Protein AF-A0A9P0VSX2-F1 (afdb_monomer)

Secondary structure (DSSP, 8-state):
-PPP--PPP-------------------HHHHHHHHHHHHHHS-S----TT-EEEEEEE-SS-EEEEEEEEEEE-SSEEEEEEEEE-TTSS-EE--SS--EEEEEGGGEEEEPPPP------------

Solvent-accessible surface area (backbone atoms only — not comparable to full-atom values): 8567 Å² total; per-residue (Å²): 137,86,83,89,82,82,87,86,78,89,80,90,80,88,84,82,89,80,92,84,86,81,81,83,80,86,78,56,66,66,60,50,52,52,50,51,50,52,49,59,73,71,46,76,82,84,76,82,47,71,74,38,37,30,37,33,57,44,83,53,100,87,48,79,48,78,44,46,27,34,28,72,42,77,53,99,66,35,32,34,25,44,40,44,39,67,49,78,93,50,99,47,70,40,76,52,98,66,84,47,72,47,77,41,47,60,87,38,45,72,47,80,48,78,83,80,83,84,77,78,70,84,75,82,77,80,80,130

Structure (mmCIF, N/CA/C/O backbone):
data_AF-A0A9P0VSX2-F1
#
_entry.id   AF-A0A9P0VSX2-F1
#
loop_
_atom_site.group_PDB
_atom_site.id
_atom_site.type_symbol
_atom_site.label_atom_id
_atom_site.label_alt_id
_atom_site.label_comp_id
_atom_site.label_asym_id
_atom_site.label_entity_id
_atom_site.label_seq_id
_atom_site.pdbx_PDB_ins_code
_atom_site.Cartn_x
_atom_site.Cartn_y
_atom_site.Cartn_z
_atom_site.occupancy
_atom_site.B_iso_or_equiv
_atom_site.auth_seq_id
_atom_site.auth_comp_id
_atom_site.auth_asym_id
_atom_site.auth_atom_id
_atom_site.pdbx_PDB_model_num
ATOM 1 N N . LYS A 1 1 ? 27.798 63.987 -26.110 1.00 52.06 1 LYS A N 1
ATOM 2 C CA . LYS A 1 1 ? 26.578 63.768 -25.296 1.00 52.06 1 LYS A CA 1
ATOM 3 C C . LYS A 1 1 ? 25.439 63.414 -26.245 1.00 52.06 1 LYS A C 1
ATOM 5 O O . LYS A 1 1 ? 24.976 64.322 -26.923 1.00 52.06 1 LYS A O 1
ATOM 10 N N . PRO A 1 2 ? 25.032 62.145 -26.364 1.00 46.56 2 PRO A N 1
ATOM 11 C CA . PRO A 1 2 ? 23.755 61.805 -26.971 1.00 46.56 2 PRO A CA 1
ATOM 12 C C . PRO A 1 2 ? 22.659 61.763 -25.899 1.00 46.56 2 PRO A C 1
ATOM 14 O O . PRO A 1 2 ? 22.891 61.316 -24.776 1.00 46.56 2 PRO A O 1
ATOM 17 N N . ALA A 1 3 ? 21.499 62.302 -26.258 1.00 45.72 3 ALA A N 1
ATOM 18 C CA . ALA A 1 3 ? 20.276 62.332 -25.473 1.00 45.72 3 ALA A CA 1
ATOM 19 C C . ALA A 1 3 ? 19.491 61.021 -25.646 1.00 45.72 3 ALA A C 1
ATOM 21 O O . ALA A 1 3 ? 19.486 60.449 -26.734 1.00 45.72 3 ALA A O 1
ATOM 22 N N . THR A 1 4 ? 18.813 60.575 -24.589 1.00 58.91 4 THR A N 1
ATOM 23 C CA . THR A 1 4 ? 17.826 59.485 -24.631 1.00 58.91 4 THR A CA 1
ATOM 24 C C . THR A 1 4 ? 16.479 60.013 -25.128 1.00 58.91 4 THR A C 1
ATOM 26 O O . THR A 1 4 ? 16.024 61.044 -24.630 1.00 58.91 4 THR A O 1
ATOM 29 N N . PRO A 1 5 ? 15.807 59.293 -26.041 1.00 62.62 5 PRO A N 1
ATOM 30 C CA . PRO A 1 5 ? 14.344 59.327 -26.127 1.00 62.62 5 PRO A CA 1
ATOM 31 C C . PRO A 1 5 ? 13.761 57.883 -26.235 1.00 62.62 5 PRO A C 1
ATOM 33 O O . PRO A 1 5 ? 14.523 56.919 -26.212 1.00 62.62 5 PRO A O 1
ATOM 36 N N . PRO A 1 6 ? 12.432 57.681 -26.217 1.00 56.72 6 PRO A N 1
ATOM 37 C CA . PRO A 1 6 ? 11.682 57.154 -25.078 1.00 56.72 6 PRO A CA 1
ATOM 38 C C . PRO A 1 6 ? 11.221 55.693 -25.272 1.00 56.72 6 PRO A C 1
ATOM 40 O O . PRO A 1 6 ? 11.218 55.158 -26.377 1.00 56.72 6 PRO A O 1
ATOM 43 N N . GLN A 1 7 ? 10.790 55.054 -24.181 1.00 50.88 7 GLN A N 1
ATOM 44 C CA . GLN A 1 7 ? 10.066 53.774 -24.193 1.00 50.88 7 GLN A CA 1
ATOM 45 C C . GLN A 1 7 ? 8.640 53.970 -24.749 1.00 50.88 7 GLN A C 1
ATOM 47 O O . GLN A 1 7 ? 7.970 54.902 -24.298 1.00 50.88 7 GLN A O 1
ATOM 52 N N . PRO A 1 8 ? 8.129 53.102 -25.641 1.00 54.22 8 PRO A N 1
ATOM 53 C CA . PRO A 1 8 ? 6.697 53.008 -25.890 1.00 54.22 8 PRO A CA 1
ATOM 54 C C . PRO A 1 8 ? 6.014 52.047 -24.904 1.00 54.22 8 PRO A C 1
ATOM 56 O O . PRO A 1 8 ? 6.454 50.924 -24.664 1.00 54.22 8 PRO A O 1
ATOM 59 N N . SER A 1 9 ? 4.929 52.564 -24.339 1.00 50.44 9 SER A N 1
ATOM 60 C CA . SER A 1 9 ? 3.939 51.948 -23.463 1.00 50.44 9 SER A CA 1
ATOM 61 C C . SER A 1 9 ? 3.053 50.907 -24.159 1.00 50.44 9 SER A C 1
ATOM 63 O O . SER A 1 9 ? 2.825 50.988 -25.361 1.00 50.44 9 SER A O 1
ATOM 65 N N . SER A 1 10 ? 2.519 50.003 -23.330 1.00 57.09 10 SER A N 1
ATOM 66 C CA . SER A 1 10 ? 1.284 49.204 -23.439 1.00 57.09 10 SER A CA 1
ATOM 67 C C . SER A 1 10 ? 0.418 49.334 -24.700 1.00 57.09 10 SER A C 1
ATOM 69 O O . SER A 1 10 ? -0.062 50.422 -25.026 1.00 57.09 10 SER A O 1
ATOM 71 N N . SER A 1 11 ? 0.051 48.192 -25.279 1.00 53.66 11 SER A N 1
ATOM 72 C CA . SER A 1 11 ? -1.253 47.993 -25.922 1.00 53.66 11 SER A CA 1
ATOM 73 C C . SER A 1 11 ? -1.663 46.530 -25.773 1.00 53.66 11 SER A C 1
ATOM 75 O O . SER A 1 11 ? -0.895 45.629 -26.104 1.00 53.66 11 SER A O 1
ATOM 77 N N . ASP A 1 12 ? -2.841 46.352 -25.185 1.00 55.50 12 ASP A N 1
ATOM 78 C CA . ASP A 1 12 ? -3.580 45.108 -25.030 1.00 55.50 12 ASP A CA 1
ATOM 79 C C . ASP A 1 12 ? -3.979 44.535 -26.393 1.00 55.50 12 ASP A C 1
ATOM 81 O O . ASP A 1 12 ? -4.530 45.257 -27.221 1.00 55.50 12 ASP A O 1
ATOM 85 N N . GLU A 1 13 ? -3.781 43.232 -26.584 1.00 64.88 13 GLU A N 1
ATOM 86 C CA . GLU A 1 13 ? -4.556 42.447 -27.546 1.00 64.88 13 GLU A CA 1
ATOM 87 C C . GLU A 1 13 ? -5.011 41.158 -26.848 1.00 64.88 13 GLU A C 1
ATOM 89 O O . GLU A 1 13 ? -4.253 40.204 -26.665 1.00 64.88 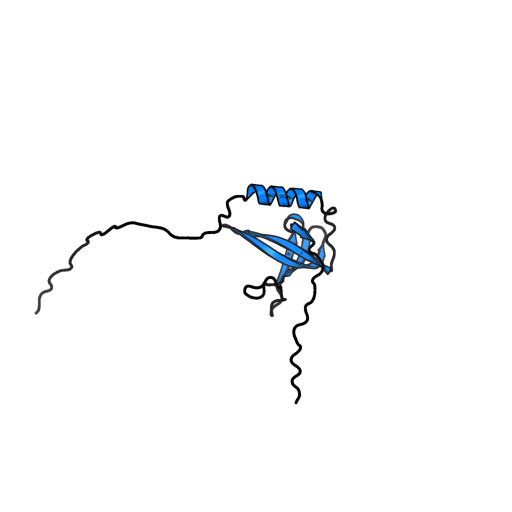13 GLU A O 1
ATOM 94 N N . GLU A 1 14 ? -6.262 41.180 -26.383 1.00 59.94 14 GLU A N 1
ATOM 95 C CA . GLU A 1 14 ? -7.058 39.979 -26.159 1.00 59.94 14 GLU A CA 1
ATOM 96 C C . GLU A 1 14 ? -7.528 39.457 -27.522 1.00 59.94 14 GLU A C 1
ATOM 98 O O . GLU A 1 14 ? -8.159 40.202 -28.269 1.00 59.94 14 GLU A O 1
ATOM 103 N N . GLU A 1 15 ? -7.337 38.169 -27.815 1.00 54.81 15 GLU A N 1
ATOM 104 C CA . GLU A 1 15 ? -8.284 37.459 -28.677 1.00 54.81 15 GLU A CA 1
ATOM 105 C C . GLU A 1 15 ? -8.408 35.978 -28.296 1.00 54.81 15 GLU A C 1
ATOM 107 O O . GLU A 1 15 ? -7.448 35.291 -27.944 1.00 54.81 15 GLU A O 1
ATOM 112 N N . GLN A 1 16 ? -9.667 35.546 -28.286 1.00 48.72 16 GLN A N 1
ATOM 113 C CA . GLN A 1 16 ? -10.222 34.316 -27.735 1.00 48.72 16 GLN A CA 1
ATOM 114 C C . GLN A 1 16 ? -10.189 33.136 -28.722 1.00 48.72 16 GLN A C 1
ATOM 116 O O . GLN A 1 16 ? -10.090 33.313 -29.932 1.00 48.72 16 GLN A O 1
ATOM 121 N N . SER A 1 17 ? -10.507 31.960 -28.158 1.00 48.50 17 SER A N 1
ATOM 122 C CA . SER A 1 17 ? -11.190 30.799 -28.768 1.00 48.50 17 SER A CA 1
ATOM 123 C C . SER A 1 17 ? -10.334 29.764 -29.509 1.00 48.50 17 SER A C 1
ATOM 125 O O . SER A 1 17 ? -9.347 30.095 -30.145 1.00 48.50 17 SER A O 1
ATOM 127 N N . GLU A 1 18 ? -10.642 28.467 -29.533 1.00 55.09 18 GLU A N 1
ATOM 128 C CA . GLU A 1 18 ? -11.432 27.553 -28.696 1.00 55.09 18 GLU A CA 1
ATOM 129 C C . GLU A 1 18 ? -11.108 26.112 -29.184 1.00 55.09 18 GLU A C 1
ATOM 131 O O . GLU A 1 18 ? -10.876 25.895 -30.369 1.00 55.09 18 GLU A O 1
ATOM 136 N N . LEU A 1 19 ? -11.178 25.146 -28.256 1.00 47.94 19 LEU A N 1
ATOM 137 C CA . LEU A 1 19 ? -11.633 23.746 -28.415 1.00 47.94 19 LEU A CA 1
ATOM 138 C C . LEU A 1 19 ? -10.828 22.667 -29.187 1.00 4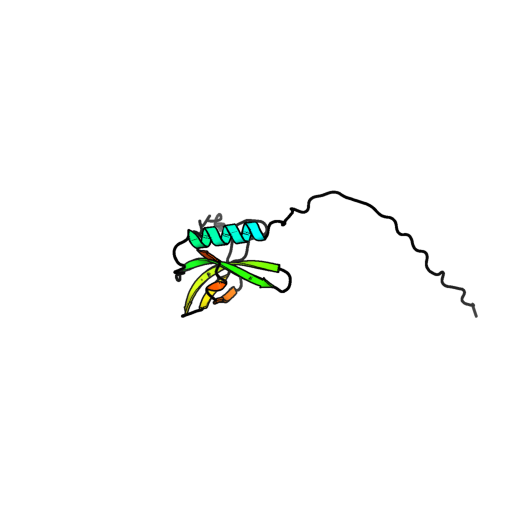7.94 19 LEU A C 1
ATOM 140 O O . LEU A 1 19 ? -10.493 22.777 -30.360 1.00 47.94 19 LEU A O 1
ATOM 144 N N . GLY A 1 20 ? -10.730 21.503 -28.516 1.00 35.97 20 GLY A N 1
ATOM 145 C CA . GLY A 1 20 ? -10.616 20.158 -29.111 1.00 35.97 20 GLY A CA 1
ATOM 146 C C . GLY A 1 20 ? -9.522 19.296 -28.467 1.00 35.97 20 GLY A C 1
ATOM 147 O O . GLY A 1 20 ? -8.411 19.258 -28.972 1.00 35.97 20 GLY A O 1
ATOM 148 N N . GLY A 1 21 ? -9.704 18.712 -27.275 1.00 38.78 21 GLY A N 1
ATOM 149 C CA . GLY A 1 21 ? -10.391 17.423 -27.044 1.00 38.78 21 GLY A CA 1
ATOM 150 C C . GLY A 1 21 ? -9.325 16.319 -26.862 1.00 38.78 21 GLY A C 1
ATOM 151 O O . GLY A 1 21 ? -8.431 16.211 -27.684 1.00 38.78 21 GLY A O 1
ATOM 152 N N . SER A 1 22 ? -9.256 15.507 -25.807 1.00 43.69 22 SER A N 1
ATOM 153 C CA . SER A 1 22 ? -10.254 15.002 -24.860 1.00 43.69 22 SER A CA 1
ATOM 154 C C . SER A 1 22 ? -9.684 14.962 -23.431 1.00 43.69 22 SER A C 1
ATOM 156 O O . SER A 1 22 ? -8.702 14.267 -23.170 1.00 43.69 22 SER A O 1
ATOM 158 N N . LYS A 1 23 ? -10.315 15.674 -22.491 1.00 53.28 23 LYS A N 1
ATOM 159 C CA . LYS A 1 23 ? -10.194 15.358 -21.063 1.00 53.28 23 LYS A CA 1
ATOM 160 C C . LYS A 1 23 ? -11.179 14.230 -20.794 1.00 53.28 23 LYS A C 1
ATOM 162 O O . LYS A 1 23 ? -12.364 14.382 -21.057 1.00 53.28 23 LYS A O 1
ATOM 167 N N . GLU A 1 24 ? -10.679 13.094 -20.339 1.00 48.84 24 GLU A N 1
ATOM 168 C CA . GLU A 1 24 ? -11.527 12.034 -19.807 1.00 48.84 24 GLU A CA 1
ATOM 169 C C . GLU A 1 24 ? -12.199 12.587 -18.544 1.00 48.84 24 GLU A C 1
ATOM 171 O O . GLU A 1 24 ? -11.528 12.917 -17.564 1.00 48.84 24 GLU A O 1
ATOM 176 N N . ASP A 1 25 ? -13.516 12.776 -18.616 1.00 47.84 25 ASP A N 1
ATOM 177 C CA . ASP A 1 25 ? -14.346 13.286 -17.529 1.00 47.84 25 ASP A CA 1
ATOM 178 C C . ASP A 1 25 ? -14.301 12.332 -16.327 1.00 47.84 25 ASP A C 1
ATOM 180 O O . ASP A 1 25 ? -14.960 11.293 -16.292 1.00 47.84 25 ASP A O 1
ATOM 184 N N . ILE A 1 26 ? -13.534 12.701 -15.301 1.00 56.50 26 ILE A N 1
ATOM 185 C CA . ILE A 1 26 ? -13.591 12.086 -13.969 1.00 56.50 26 ILE A CA 1
ATOM 186 C C . ILE A 1 26 ? -14.692 12.817 -13.182 1.00 56.50 26 ILE A C 1
ATOM 188 O O . ILE A 1 26 ? -14.403 13.585 -12.268 1.00 56.50 26 ILE A O 1
ATOM 192 N N . SER A 1 27 ? -15.955 12.665 -13.586 1.00 57.75 27 SER A N 1
ATOM 193 C CA . SER A 1 27 ? -17.079 13.424 -13.007 1.00 57.75 27 SER A CA 1
ATOM 194 C C . SER A 1 27 ? -17.946 12.647 -12.011 1.00 57.75 27 SER A C 1
ATOM 196 O O . SER A 1 27 ? -18.808 13.253 -11.385 1.00 57.75 27 SER A O 1
ATOM 198 N N . ASP A 1 28 ? -17.704 11.352 -11.782 1.00 56.66 28 ASP A N 1
ATOM 199 C CA . ASP A 1 28 ? -18.523 10.545 -10.861 1.00 56.66 28 ASP A CA 1
ATOM 200 C C . ASP A 1 28 ? -17.716 9.980 -9.679 1.00 56.66 28 ASP A C 1
ATOM 202 O O . ASP A 1 28 ? -17.495 8.773 -9.529 1.00 56.66 28 ASP A O 1
ATOM 206 N N . VAL A 1 29 ? -17.229 10.891 -8.829 1.00 56.88 29 VAL A N 1
ATOM 207 C CA . VAL A 1 29 ? -16.553 10.542 -7.566 1.00 56.88 29 VAL A CA 1
ATOM 208 C C . VAL A 1 29 ? -17.509 9.774 -6.643 1.00 56.88 29 VAL A C 1
ATOM 210 O O . VAL A 1 29 ? -17.104 8.797 -6.011 1.00 56.88 29 VAL A O 1
ATOM 213 N N . GLU A 1 30 ? -18.792 10.143 -6.630 1.00 62.50 30 GLU A N 1
ATOM 214 C CA . GLU A 1 30 ? -19.821 9.506 -5.799 1.00 62.50 30 GLU A CA 1
ATOM 215 C C . GLU A 1 30 ? -20.121 8.062 -6.233 1.00 62.50 30 GLU A C 1
ATOM 217 O O . GLU A 1 30 ? -20.263 7.168 -5.392 1.00 62.50 30 GLU A O 1
ATOM 222 N N . GLY A 1 31 ? -20.180 7.795 -7.539 1.00 66.38 31 GLY A N 1
ATOM 223 C CA . GLY A 1 31 ? -20.361 6.453 -8.088 1.00 66.38 31 GLY A CA 1
ATOM 224 C C . GLY A 1 31 ? -19.185 5.529 -7.778 1.00 66.38 31 GLY A C 1
ATOM 225 O O . GLY A 1 31 ? -19.387 4.357 -7.439 1.00 66.38 31 GLY A O 1
ATOM 226 N N . TYR A 1 32 ? -17.956 6.053 -7.811 1.00 67.25 32 TYR A N 1
ATOM 227 C CA . TYR A 1 32 ? -16.772 5.304 -7.392 1.00 67.25 32 TYR A CA 1
ATOM 228 C C . TYR A 1 32 ? -16.822 4.963 -5.900 1.00 67.25 32 TYR A C 1
ATOM 230 O O . TYR A 1 32 ? -16.641 3.800 -5.534 1.00 67.25 32 TYR A O 1
ATOM 238 N N . GLU A 1 33 ? -17.135 5.931 -5.037 1.00 69.06 33 GLU A N 1
ATOM 239 C CA . GLU A 1 33 ? -17.268 5.690 -3.597 1.00 69.06 33 GLU A CA 1
ATOM 240 C C . GLU A 1 33 ? -18.362 4.665 -3.284 1.00 69.06 33 GLU A C 1
ATOM 242 O O . GLU A 1 33 ? -18.141 3.742 -2.497 1.00 69.06 33 GLU A O 1
ATOM 247 N N . ARG A 1 34 ? -19.508 4.742 -3.969 1.00 71.31 34 ARG A N 1
ATOM 248 C CA . ARG A 1 34 ? -20.602 3.770 -3.835 1.00 71.31 34 ARG A CA 1
ATOM 249 C C . ARG A 1 34 ? -20.176 2.362 -4.252 1.00 71.31 34 ARG A C 1
ATOM 251 O O . ARG A 1 34 ? -20.502 1.392 -3.567 1.00 71.31 34 ARG A O 1
ATOM 258 N N . LYS A 1 35 ? -19.413 2.234 -5.339 1.00 67.19 35 LYS A N 1
ATOM 259 C CA . LYS A 1 35 ? -18.885 0.947 -5.815 1.00 67.19 35 LYS A CA 1
ATOM 260 C C . LYS A 1 35 ? -17.822 0.380 -4.870 1.00 67.19 35 LYS A C 1
ATOM 262 O O . LYS A 1 35 ? -17.815 -0.824 -4.622 1.00 67.19 35 LYS A O 1
ATOM 267 N N . VAL A 1 36 ? -16.979 1.237 -4.288 1.00 64.94 36 VAL A N 1
ATOM 268 C CA . VAL A 1 36 ? -16.016 0.864 -3.240 1.00 64.94 36 VAL A CA 1
ATOM 269 C C . VAL A 1 36 ? -16.739 0.387 -1.980 1.00 64.94 36 VAL A C 1
ATOM 271 O O . VAL A 1 36 ? -16.363 -0.645 -1.433 1.00 64.94 36 VAL A O 1
ATOM 274 N N . LEU A 1 37 ? -17.801 1.071 -1.542 1.00 66.62 37 LEU A N 1
ATOM 275 C CA . LEU A 1 37 ? -18.633 0.639 -0.412 1.00 66.62 37 LEU A CA 1
ATOM 276 C C . LEU A 1 37 ? -19.312 -0.707 -0.686 1.00 66.62 37 LEU A C 1
ATOM 278 O O . LEU A 1 37 ? -19.308 -1.581 0.178 1.00 66.62 37 LEU A O 1
ATOM 282 N N . GLN A 1 38 ? -19.832 -0.910 -1.899 1.00 63.22 38 GLN A N 1
ATOM 283 C CA . GLN A 1 38 ? -20.438 -2.179 -2.297 1.00 63.22 38 GLN A CA 1
ATOM 284 C C . GLN A 1 38 ? -19.410 -3.319 -2.342 1.00 63.22 38 GLN A C 1
ATOM 286 O O . GLN A 1 38 ? -19.686 -4.405 -1.844 1.00 63.22 38 GLN A O 1
ATOM 291 N N . MET A 1 39 ? -18.196 -3.074 -2.850 1.00 59.25 39 MET A N 1
ATOM 292 C CA . MET A 1 39 ? -17.098 -4.047 -2.784 1.00 59.25 39 MET A CA 1
ATOM 293 C C . MET A 1 39 ? -16.635 -4.314 -1.347 1.00 59.25 39 MET A C 1
ATOM 295 O O . MET A 1 39 ? -16.326 -5.453 -1.014 1.00 59.25 39 MET A O 1
ATOM 299 N N . LYS A 1 40 ? -16.630 -3.295 -0.479 1.00 58.47 40 LYS A N 1
ATOM 300 C CA . LYS A 1 40 ? -16.305 -3.427 0.950 1.00 58.47 40 LYS A CA 1
ATOM 301 C C . LYS A 1 40 ? -17.343 -4.268 1.705 1.00 58.47 40 LYS A C 1
ATOM 303 O O . LYS A 1 40 ? -16.993 -4.892 2.695 1.00 58.47 40 LYS A O 1
ATOM 308 N N . ALA A 1 41 ? -18.591 -4.293 1.233 1.00 58.91 41 ALA A N 1
ATOM 309 C CA . ALA A 1 41 ? -19.663 -5.123 1.782 1.00 58.91 41 ALA A CA 1
ATOM 310 C C . ALA A 1 41 ? -19.665 -6.570 1.244 1.00 58.91 41 ALA A C 1
ATOM 312 O O . ALA A 1 41 ? -20.284 -7.438 1.850 1.00 58.91 41 ALA A O 1
ATOM 313 N N . LEU A 1 42 ? -18.992 -6.828 0.116 1.00 52.47 42 LEU A N 1
ATOM 314 C CA . LEU A 1 42 ? -18.906 -8.143 -0.540 1.00 52.47 42 LEU A CA 1
ATOM 315 C C . LEU A 1 42 ? -17.568 -8.865 -0.309 1.00 52.47 42 LEU A C 1
ATOM 317 O O . LEU A 1 42 ? -17.480 -10.063 -0.563 1.00 52.47 42 LEU A O 1
ATOM 321 N N . GLY A 1 43 ? -16.533 -8.155 0.140 1.00 47.94 43 GLY A N 1
ATOM 322 C CA . GLY A 1 43 ? -15.244 -8.728 0.514 1.00 47.94 43 GLY A CA 1
ATOM 323 C C . GLY A 1 43 ? -15.192 -8.995 2.010 1.00 47.94 43 GLY A C 1
ATOM 324 O O . GLY A 1 43 ? -15.414 -8.076 2.794 1.00 47.94 43 GLY A O 1
ATOM 325 N N . ASP A 1 44 ? -14.899 -10.243 2.369 1.00 48.09 44 ASP A N 1
ATOM 326 C CA . ASP A 1 44 ? -14.669 -10.725 3.729 1.00 48.09 44 ASP A CA 1
ATOM 327 C C . ASP A 1 44 ? -14.050 -9.665 4.646 1.00 48.09 44 ASP A C 1
ATOM 329 O O . ASP A 1 44 ? -13.062 -9.009 4.301 1.00 48.09 44 ASP A O 1
ATOM 333 N N . VAL A 1 45 ? -14.658 -9.520 5.824 1.00 49.50 45 VAL A N 1
ATOM 334 C CA . VAL A 1 45 ? -14.208 -8.694 6.950 1.00 49.50 45 VAL A CA 1
ATOM 335 C C . VAL A 1 45 ? -12.676 -8.699 7.007 1.00 49.50 45 VAL A C 1
ATOM 337 O O . VAL A 1 45 ? -12.072 -9.753 7.192 1.00 49.50 45 VAL A O 1
ATOM 340 N N . LYS A 1 46 ? -12.075 -7.526 6.757 1.00 63.34 46 LYS A N 1
ATOM 341 C CA . LYS A 1 46 ? -10.663 -7.269 6.409 1.00 63.34 46 LYS A CA 1
ATOM 342 C C . LYS A 1 46 ? -9.635 -7.869 7.380 1.00 63.34 46 LYS A C 1
ATOM 344 O O . LYS A 1 46 ? -8.938 -7.164 8.097 1.00 63.34 46 LYS A O 1
ATOM 349 N N . ALA A 1 47 ? -9.441 -9.178 7.353 1.00 80.44 47 ALA A N 1
ATOM 350 C CA . ALA A 1 47 ? -8.284 -9.799 7.975 1.00 80.44 47 ALA A CA 1
ATOM 351 C C . ALA A 1 47 ? -7.112 -9.755 6.983 1.00 80.44 47 ALA A C 1
ATOM 353 O O . ALA A 1 47 ? -6.791 -10.759 6.350 1.00 80.44 47 ALA A O 1
ATOM 354 N N . PHE A 1 48 ? -6.491 -8.584 6.810 1.00 89.88 48 PHE A N 1
ATOM 355 C CA . PHE A 1 48 ? -5.229 -8.498 6.072 1.00 89.88 48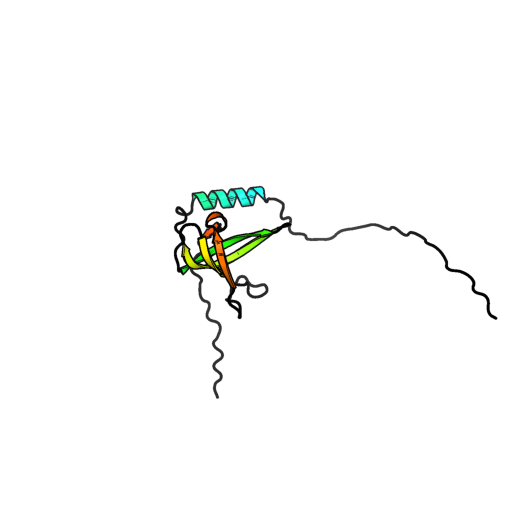 PHE A CA 1
ATOM 356 C C . PHE A 1 48 ? -4.151 -9.293 6.813 1.00 89.88 48 PHE A C 1
ATOM 358 O O . PHE A 1 48 ? -4.018 -9.181 8.038 1.00 89.88 48 PHE A O 1
ATOM 365 N N . GLN A 1 49 ? -3.393 -10.101 6.077 1.00 93.50 49 GLN A N 1
ATOM 366 C CA . GLN A 1 49 ? -2.328 -10.936 6.628 1.00 93.50 49 GLN A CA 1
ATOM 367 C C . GLN A 1 49 ? -0.972 -10.573 6.030 1.00 93.50 49 GLN A C 1
ATOM 369 O O . GLN A 1 49 ? -0.882 -10.021 4.934 1.00 93.50 49 GLN A O 1
ATOM 374 N N . VAL A 1 50 ? 0.100 -10.912 6.749 1.00 95.94 50 VAL A N 1
ATOM 375 C CA . VAL A 1 50 ? 1.465 -10.827 6.218 1.00 95.94 50 VAL A CA 1
ATOM 376 C C . VAL A 1 50 ? 1.563 -11.671 4.945 1.00 95.94 50 VAL A C 1
ATOM 378 O O . VAL A 1 50 ? 1.116 -12.814 4.915 1.00 95.94 50 VAL A O 1
ATOM 381 N N . GLY A 1 51 ? 2.137 -11.097 3.890 1.00 96.12 51 GLY A N 1
ATOM 382 C CA . GLY A 1 51 ? 2.200 -11.702 2.560 1.00 96.12 51 GLY A CA 1
ATOM 383 C C . GLY A 1 51 ? 1.078 -11.270 1.609 1.00 96.12 51 GLY A C 1
ATOM 384 O O . GLY A 1 51 ? 1.181 -11.525 0.408 1.00 96.12 51 GLY A O 1
ATOM 385 N N . ASP A 1 52 ? 0.042 -10.582 2.098 1.00 95.56 52 ASP A N 1
ATOM 386 C CA . ASP A 1 52 ? -1.027 -10.081 1.239 1.00 95.56 52 ASP A CA 1
ATOM 387 C C . ASP A 1 52 ? -0.596 -8.846 0.453 1.00 95.56 52 ASP A C 1
ATOM 389 O O . ASP A 1 52 ? 0.026 -7.919 0.976 1.00 95.56 52 ASP A O 1
ATOM 393 N N . PHE A 1 53 ? -0.997 -8.805 -0.815 1.00 96.25 53 PHE A N 1
ATOM 394 C CA . PHE A 1 53 ? -0.947 -7.583 -1.602 1.00 96.25 53 PHE A CA 1
ATOM 395 C C . PHE A 1 53 ? -2.216 -6.781 -1.354 1.00 96.25 53 PHE A C 1
ATOM 397 O O . PHE A 1 53 ? -3.318 -7.328 -1.378 1.00 96.25 53 PHE A O 1
ATOM 404 N N . VAL A 1 54 ? -2.075 -5.481 -1.137 1.00 95.94 54 VAL A N 1
ATOM 405 C CA . VAL A 1 54 ? -3.185 -4.591 -0.803 1.00 95.94 54 VAL A CA 1
ATOM 406 C C . VAL A 1 54 ? -3.122 -3.295 -1.600 1.00 95.94 54 VAL A C 1
ATOM 408 O O . VAL A 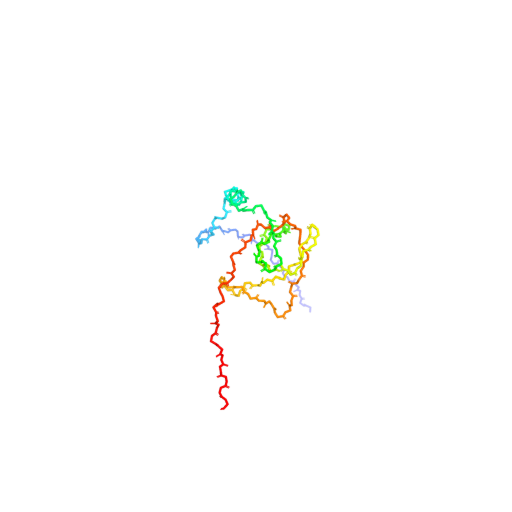1 54 ? -2.050 -2.849 -2.018 1.00 95.94 54 VAL A O 1
ATOM 411 N N . LEU A 1 55 ? -4.290 -2.690 -1.815 1.00 95.94 55 LEU A N 1
ATOM 412 C CA . LEU A 1 55 ? -4.419 -1.347 -2.370 1.00 95.94 55 LEU A CA 1
ATOM 413 C C . LEU A 1 55 ? -4.612 -0.347 -1.231 1.00 95.94 55 LEU A C 1
ATOM 415 O O . LEU A 1 55 ? -5.548 -0.482 -0.444 1.00 95.94 55 LEU A O 1
ATOM 419 N N . VAL A 1 56 ? -3.760 0.668 -1.177 1.00 96.06 56 VAL A N 1
ATOM 420 C CA . VAL A 1 56 ? -3.741 1.686 -0.122 1.00 96.06 56 VAL A CA 1
ATOM 421 C C . VAL A 1 56 ? -4.096 3.045 -0.701 1.00 96.06 56 VAL A C 1
ATOM 423 O O . VAL A 1 56 ? -3.644 3.383 -1.796 1.00 96.06 56 VAL A O 1
ATOM 426 N N . LYS A 1 57 ? -4.879 3.821 0.047 1.00 95.19 57 LYS A N 1
ATOM 427 C CA . LYS A 1 57 ? -5.257 5.200 -0.254 1.00 95.19 57 LYS A CA 1
ATOM 428 C C . LYS A 1 57 ? -4.404 6.163 0.563 1.00 95.19 57 LYS A C 1
ATOM 430 O O . LYS A 1 57 ? -4.340 6.044 1.777 1.00 95.19 57 LYS A O 1
ATOM 435 N N . PHE A 1 58 ? -3.822 7.158 -0.091 1.00 93.38 58 PHE A N 1
ATOM 436 C CA . PHE A 1 58 ? -3.210 8.305 0.572 1.00 93.38 58 PHE A CA 1
ATOM 437 C C . PHE A 1 58 ? -3.903 9.581 0.120 1.00 93.38 58 PHE A C 1
ATOM 439 O O . PHE A 1 58 ? -4.130 9.794 -1.073 1.00 93.38 58 PHE A O 1
ATOM 446 N N . TYR A 1 59 ? -4.216 10.443 1.079 1.00 91.69 59 TYR A N 1
ATOM 447 C CA . TYR A 1 59 ? -4.761 11.763 0.805 1.00 91.69 59 TYR A CA 1
ATOM 448 C C . TYR A 1 59 ? -3.623 12.773 0.712 1.00 91.69 59 TYR A C 1
ATOM 450 O O . TYR A 1 59 ? -2.779 12.869 1.600 1.00 91.69 59 TYR A O 1
ATOM 458 N N . THR A 1 60 ? -3.614 13.534 -0.372 1.00 90.12 60 THR A N 1
ATOM 459 C CA . THR A 1 60 ? -2.820 14.757 -0.504 1.00 90.12 60 THR A CA 1
ATOM 460 C C . THR A 1 60 ? -3.766 15.954 -0.453 1.00 90.12 60 THR A C 1
ATOM 462 O O . THR A 1 60 ? -4.980 15.786 -0.554 1.00 90.12 60 THR A O 1
ATOM 465 N N . THR A 1 61 ? -3.230 17.169 -0.341 1.00 92.38 61 THR A N 1
ATOM 466 C CA . THR A 1 61 ? -4.038 18.398 -0.277 1.00 92.38 61 THR A CA 1
ATOM 467 C C . THR A 1 61 ? -5.012 18.545 -1.451 1.00 92.38 61 THR A C 1
ATOM 469 O O . THR A 1 61 ? -6.086 19.111 -1.288 1.00 92.38 61 THR A O 1
ATOM 472 N N . THR A 1 62 ? -4.646 18.045 -2.633 1.00 92.62 62 THR A N 1
ATOM 473 C CA . THR A 1 62 ? -5.399 18.263 -3.878 1.00 92.62 62 THR A CA 1
ATOM 474 C C . THR A 1 62 ? -5.918 16.984 -4.522 1.00 92.62 62 THR A C 1
ATOM 476 O O . THR A 1 62 ? -6.731 17.050 -5.438 1.00 92.62 62 THR A O 1
ATOM 479 N N . SER A 1 63 ? -5.442 15.813 -4.096 1.00 92.62 63 SER A N 1
ATOM 480 C CA . SER A 1 63 ? -5.751 14.557 -4.776 1.00 92.62 63 SER A CA 1
ATOM 481 C C . SER A 1 63 ? -5.670 13.348 -3.855 1.00 92.62 63 SER A C 1
ATOM 483 O O . SER A 1 63 ? -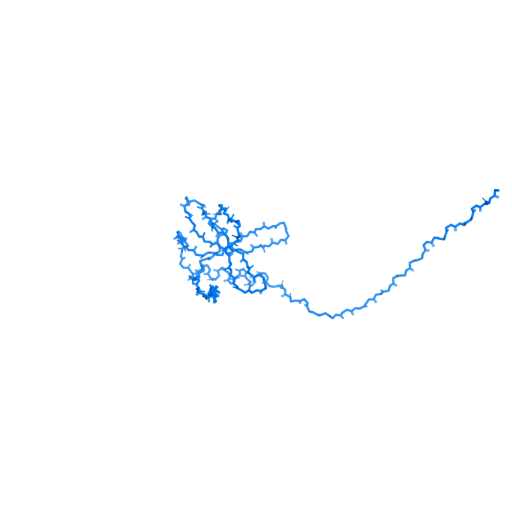5.018 13.364 -2.810 1.00 92.62 63 SER A O 1
ATOM 485 N N . THR A 1 64 ? -6.312 12.267 -4.276 1.00 93.44 64 THR A N 1
ATOM 486 C CA . THR A 1 64 ? -6.118 10.949 -3.681 1.00 93.44 64 THR A CA 1
ATOM 487 C C . THR A 1 64 ? -5.144 10.152 -4.536 1.00 93.44 64 THR A C 1
ATOM 489 O O . THR A 1 64 ? -5.355 10.005 -5.738 1.00 93.44 64 THR A O 1
ATOM 492 N N . MET A 1 65 ? -4.133 9.569 -3.900 1.00 93.19 65 MET A N 1
ATOM 493 C CA . MET A 1 65 ? -3.173 8.678 -4.537 1.00 93.19 65 MET A CA 1
ATOM 494 C C . MET A 1 65 ? -3.397 7.241 -4.075 1.00 93.19 65 MET A C 1
ATOM 496 O O . MET A 1 65 ? -3.682 6.992 -2.904 1.00 93.19 65 MET A O 1
ATOM 500 N N . TYR A 1 66 ? -3.246 6.294 -4.997 1.00 94.44 66 TYR A N 1
ATOM 501 C CA . TYR A 1 66 ? -3.395 4.872 -4.715 1.00 94.44 66 TYR A CA 1
ATOM 502 C C . TYR A 1 66 ? -2.082 4.147 -4.957 1.00 94.44 66 TYR A C 1
ATOM 504 O O . TYR A 1 66 ? -1.443 4.331 -5.995 1.00 94.44 66 TYR A O 1
ATOM 512 N N . TYR A 1 67 ? -1.706 3.289 -4.017 1.00 95.81 67 TYR A N 1
ATOM 513 C CA . TYR A 1 67 ? -0.473 2.518 -4.096 1.00 95.81 67 TYR A CA 1
ATOM 514 C C . TYR A 1 67 ? -0.733 1.049 -3.815 1.00 95.81 67 TYR A C 1
ATOM 516 O O . TYR A 1 67 ? -1.608 0.690 -3.030 1.00 95.81 67 TYR A O 1
ATOM 524 N N . VAL A 1 68 ? 0.065 0.201 -4.456 1.00 96.31 68 VAL A N 1
ATOM 525 C CA . VAL A 1 68 ? 0.082 -1.236 -4.193 1.00 96.31 68 VAL A CA 1
ATOM 526 C C . VAL A 1 68 ? 1.188 -1.519 -3.187 1.00 96.31 68 VAL A C 1
ATOM 528 O O . VAL A 1 68 ? 2.332 -1.109 -3.396 1.00 96.31 68 VAL A O 1
ATOM 531 N N . GLY A 1 69 ? 0.851 -2.215 -2.107 1.00 97.00 69 GLY A N 1
ATOM 532 C CA . GLY A 1 69 ? 1.795 -2.622 -1.070 1.00 97.00 69 GLY A CA 1
ATOM 533 C C . GLY A 1 69 ? 1.706 -4.113 -0.779 1.00 97.00 69 GLY A C 1
ATOM 534 O O . GLY A 1 69 ? 0.648 -4.715 -0.939 1.00 97.00 69 GLY A O 1
ATOM 535 N N . LEU A 1 70 ? 2.823 -4.697 -0.357 1.00 97.38 70 LEU A N 1
ATOM 536 C CA . LEU A 1 70 ? 2.886 -6.016 0.263 1.00 97.38 70 LEU A CA 1
ATOM 537 C C . LEU A 1 70 ? 2.908 -5.843 1.783 1.00 97.38 70 LEU A C 1
ATOM 539 O O . LEU A 1 70 ? 3.768 -5.123 2.289 1.00 97.38 70 LEU A O 1
ATOM 543 N N . VAL A 1 71 ? 2.018 -6.520 2.505 1.00 97.25 71 VAL A N 1
ATOM 544 C CA . VAL A 1 71 ? 2.057 -6.563 3.972 1.00 97.25 71 VAL A CA 1
ATOM 545 C C . VAL A 1 71 ? 3.275 -7.365 4.418 1.00 97.25 71 VAL A C 1
ATOM 547 O O . VAL A 1 71 ? 3.374 -8.556 4.127 1.00 97.25 71 VAL A O 1
ATOM 550 N N . ILE A 1 72 ? 4.200 -6.723 5.129 1.00 97.62 72 ILE A N 1
ATOM 551 C CA . ILE A 1 72 ? 5.409 -7.370 5.662 1.00 97.62 72 ILE A CA 1
ATOM 552 C C . ILE A 1 72 ? 5.351 -7.573 7.178 1.00 97.62 72 ILE A C 1
ATOM 554 O O . ILE A 1 72 ? 5.978 -8.497 7.683 1.00 97.62 72 ILE A O 1
ATOM 558 N N . SER A 1 73 ? 4.572 -6.757 7.891 1.00 96.50 73 SER A N 1
ATOM 559 C CA . SER A 1 73 ? 4.270 -6.936 9.314 1.00 96.50 73 SER A CA 1
ATOM 560 C C . SER A 1 73 ? 2.863 -6.430 9.623 1.00 96.50 73 SER A C 1
ATOM 562 O O . SER A 1 73 ? 2.333 -5.573 8.908 1.00 96.50 73 SER A O 1
ATOM 564 N N . LYS A 1 74 ? 2.278 -6.962 10.694 1.00 93.56 74 LYS A N 1
ATOM 565 C CA . LYS A 1 74 ? 1.014 -6.514 11.269 1.00 93.56 74 LYS A CA 1
ATOM 566 C C . LYS A 1 74 ? 1.232 -6.223 12.750 1.00 93.56 74 LYS A C 1
ATOM 568 O O . LYS A 1 74 ? 1.640 -7.113 13.492 1.00 93.56 74 LYS A O 1
ATOM 573 N N . GLU A 1 75 ? 0.919 -5.002 13.143 1.00 88.25 75 GLU A N 1
ATOM 574 C CA . GLU A 1 75 ? 0.786 -4.546 14.524 1.00 88.25 75 GLU A CA 1
ATOM 575 C C . GLU A 1 75 ? -0.694 -4.191 14.761 1.00 88.25 75 GLU A C 1
ATOM 577 O O . GLU A 1 75 ? -1.480 -4.217 13.813 1.00 88.25 75 GLU A O 1
ATOM 582 N N . ASP A 1 76 ? -1.104 -3.943 16.009 1.00 82.50 76 ASP A N 1
ATOM 583 C CA . ASP A 1 76 ? -2.526 -3.927 16.404 1.00 82.50 76 ASP A CA 1
ATOM 584 C C . ASP A 1 76 ? -3.431 -3.105 15.461 1.00 82.50 76 ASP A C 1
ATOM 586 O O . ASP A 1 76 ? -4.374 -3.661 14.898 1.00 82.50 76 ASP A O 1
ATOM 590 N N . ASP A 1 77 ? -3.093 -1.834 15.212 1.00 85.50 77 ASP A N 1
ATOM 591 C CA . ASP A 1 77 ? -3.866 -0.918 14.348 1.00 85.50 77 ASP A CA 1
ATOM 592 C C . ASP A 1 77 ? -3.118 -0.490 13.068 1.00 85.50 77 ASP A C 1
ATOM 594 O O . ASP A 1 77 ? -3.619 0.303 12.255 1.00 85.50 77 ASP A O 1
ATOM 598 N N . GLU A 1 78 ? -1.900 -0.997 12.878 1.00 93.06 78 GLU A N 1
ATOM 599 C CA . GLU A 1 78 ? -0.987 -0.552 11.833 1.00 93.06 78 GLU A CA 1
ATOM 600 C C . GLU A 1 78 ? -0.347 -1.723 11.080 1.00 93.06 78 GLU A C 1
ATOM 602 O O . GLU A 1 78 ? 0.035 -2.752 11.632 1.00 93.06 78 GLU A O 1
ATOM 607 N N . PHE A 1 79 ? -0.204 -1.548 9.772 1.00 95.88 79 PHE A N 1
ATOM 608 C CA . PHE A 1 79 ? 0.419 -2.506 8.879 1.00 95.88 79 PHE A CA 1
ATOM 609 C C . PHE A 1 79 ? 1.690 -1.905 8.311 1.00 95.88 79 PHE A C 1
ATOM 611 O O . PHE A 1 79 ? 1.667 -0.843 7.687 1.00 95.88 79 PHE A O 1
ATOM 618 N N . LEU A 1 80 ? 2.795 -2.628 8.452 1.00 97.50 80 LEU A N 1
ATOM 619 C CA . LEU A 1 80 ? 4.026 -2.273 7.771 1.00 97.50 80 LEU A CA 1
ATOM 620 C C . LEU A 1 80 ? 3.957 -2.820 6.347 1.00 97.50 80 LEU A C 1
ATOM 622 O O . LEU A 1 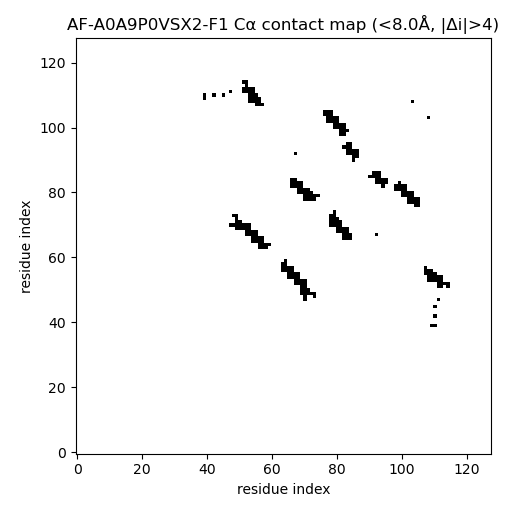80 ? 3.853 -4.034 6.141 1.00 97.50 80 LEU A O 1
ATOM 626 N N . LEU A 1 81 ? 4.004 -1.925 5.361 1.00 97.75 81 LEU A N 1
ATOM 627 C CA . LEU A 1 81 ? 3.857 -2.269 3.952 1.00 97.75 81 LEU A CA 1
ATOM 628 C C . LEU A 1 81 ? 5.132 -1.967 3.172 1.00 97.75 81 LEU A C 1
ATOM 630 O O . LEU A 1 81 ? 5.702 -0.885 3.298 1.00 97.75 81 LEU A O 1
ATOM 634 N N . LYS A 1 82 ? 5.529 -2.894 2.297 1.00 98.00 82 LYS A N 1
ATOM 635 C CA . LYS A 1 82 ? 6.548 -2.677 1.265 1.00 98.00 82 LYS A CA 1
ATOM 636 C C . LYS A 1 82 ? 5.866 -2.295 -0.046 1.00 98.00 82 LYS A C 1
ATOM 638 O O . LYS A 1 82 ? 5.218 -3.123 -0.685 1.00 98.00 82 LYS A O 1
ATOM 643 N N . PHE A 1 83 ? 6.004 -1.039 -0.449 1.00 97.50 83 PHE A N 1
ATOM 644 C CA . PHE A 1 83 ? 5.327 -0.471 -1.610 1.00 97.50 83 PHE A CA 1
ATOM 645 C C . PHE A 1 83 ? 6.004 -0.810 -2.934 1.00 97.50 83 PHE A C 1
ATOM 647 O O . PHE A 1 83 ? 7.230 -0.778 -3.074 1.00 97.50 83 PHE A O 1
ATOM 654 N N . LEU A 1 84 ? 5.169 -1.063 -3.940 1.00 96.06 84 LEU A N 1
ATOM 655 C CA . LEU A 1 84 ? 5.569 -1.295 -5.318 1.00 96.06 84 LEU A CA 1
ATOM 656 C C . LEU A 1 84 ? 5.329 -0.035 -6.160 1.00 96.06 84 LEU A C 1
ATOM 658 O O . LEU A 1 84 ? 4.445 0.775 -5.875 1.00 96.06 84 LEU A O 1
ATOM 662 N N . ARG A 1 85 ? 6.103 0.124 -7.236 1.00 94.31 85 ARG A N 1
ATOM 663 C CA . ARG A 1 85 ? 5.925 1.197 -8.223 1.00 94.31 85 ARG A CA 1
ATOM 664 C C . ARG A 1 85 ? 5.386 0.639 -9.528 1.00 94.31 85 ARG A C 1
ATOM 666 O O . ARG A 1 85 ? 5.781 -0.442 -9.961 1.00 94.31 85 ARG A O 1
ATOM 673 N N . ARG A 1 86 ? 4.514 1.406 -10.180 1.00 92.88 86 ARG A N 1
ATOM 674 C CA . ARG A 1 86 ? 4.081 1.118 -11.549 1.00 92.88 86 ARG A CA 1
ATOM 675 C C . ARG A 1 86 ? 5.290 1.177 -12.487 1.00 92.88 86 ARG A C 1
ATOM 677 O O . ARG A 1 86 ? 6.079 2.119 -12.429 1.00 92.88 86 ARG A O 1
ATOM 684 N N . HIS A 1 87 ? 5.439 0.175 -13.346 1.00 90.06 87 HIS A N 1
ATOM 685 C CA . HIS A 1 87 ? 6.519 0.122 -14.323 1.00 90.06 87 HIS A CA 1
ATOM 686 C C . HIS A 1 87 ? 6.147 0.930 -15.574 1.00 90.06 87 HIS A C 1
ATOM 688 O O . HIS A 1 87 ? 5.431 0.443 -16.459 1.00 90.06 87 HIS A O 1
ATOM 694 N N . GLY A 1 88 ? 6.621 2.177 -15.630 1.00 88.19 88 GLY A N 1
ATOM 695 C CA . GLY A 1 88 ? 6.339 3.108 -16.722 1.00 88.19 88 GLY A CA 1
ATOM 696 C C . GLY A 1 88 ? 4.834 3.298 -16.930 1.00 88.19 88 GLY A C 1
ATOM 697 O O . GLY A 1 88 ? 4.087 3.531 -15.983 1.00 88.19 88 GLY A O 1
ATOM 698 N N . THR A 1 89 ? 4.380 3.142 -18.172 1.00 89.62 89 THR A N 1
ATOM 699 C CA . THR A 1 89 ? 2.962 3.248 -18.556 1.00 89.62 89 THR A CA 1
ATOM 700 C C . THR A 1 89 ? 2.204 1.918 -18.474 1.00 89.62 89 THR A C 1
ATOM 702 O O . THR A 1 89 ? 0.999 1.875 -18.718 1.00 89.62 89 THR A O 1
ATOM 705 N N . THR A 1 90 ? 2.856 0.816 -18.091 1.00 89.69 90 THR A N 1
ATOM 706 C CA . THR A 1 90 ? 2.219 -0.513 -18.020 1.00 89.69 90 THR A CA 1
ATOM 707 C C . THR A 1 90 ? 1.405 -0.697 -16.739 1.00 89.69 90 THR A C 1
ATOM 709 O O . THR A 1 90 ? 1.590 0.040 -15.778 1.00 89.69 90 THR A O 1
ATOM 712 N N . TRP A 1 91 ? 0.551 -1.718 -16.677 1.00 88.75 91 TRP A N 1
ATOM 713 C CA . TRP A 1 91 ? -0.152 -2.122 -15.446 1.00 88.75 91 TRP A CA 1
ATOM 714 C C . TRP A 1 91 ? 0.632 -3.141 -14.606 1.00 88.75 91 TRP A C 1
ATOM 716 O O . TRP A 1 91 ? 0.059 -3.865 -13.795 1.00 88.75 91 TRP A O 1
ATOM 726 N N . LYS A 1 92 ? 1.949 -3.230 -14.823 1.00 91.12 92 LYS A N 1
ATOM 727 C CA . LYS A 1 92 ? 2.849 -4.067 -14.028 1.00 91.12 92 LYS A CA 1
ATOM 728 C C . LYS A 1 92 ? 3.429 -3.245 -12.886 1.00 91.12 92 LYS A C 1
ATOM 730 O O . LYS A 1 92 ? 3.708 -2.056 -13.045 1.00 91.12 92 LYS A O 1
ATOM 735 N N . PHE A 1 93 ? 3.651 -3.904 -11.760 1.00 93.38 93 PHE A N 1
ATO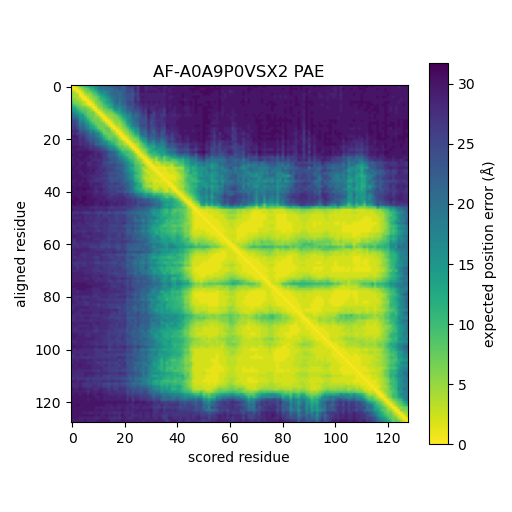M 736 C CA . PHE A 1 93 ? 4.223 -3.304 -10.565 1.00 93.38 93 PHE A CA 1
ATOM 737 C C . PHE A 1 93 ? 5.545 -3.993 -10.245 1.00 93.38 93 PHE A C 1
ATOM 739 O O . PHE A 1 93 ? 5.651 -5.213 -10.354 1.00 93.38 93 PHE A O 1
ATOM 746 N N . VAL A 1 94 ? 6.554 -3.206 -9.887 1.00 93.50 94 VAL A N 1
ATOM 747 C CA . VAL A 1 94 ? 7.901 -3.681 -9.556 1.00 93.50 94 VAL A CA 1
ATOM 748 C C . VAL A 1 94 ? 8.346 -3.089 -8.229 1.00 93.50 94 VAL A C 1
ATOM 750 O O . VAL A 1 94 ? 7.922 -1.992 -7.850 1.00 93.50 94 VAL A O 1
ATOM 753 N N . TYR A 1 95 ? 9.220 -3.800 -7.524 1.00 93.62 95 TYR A N 1
ATOM 754 C CA . TYR A 1 95 ? 9.882 -3.220 -6.365 1.00 93.62 95 TYR A CA 1
ATOM 755 C C . TYR A 1 95 ? 10.852 -2.120 -6.820 1.00 93.62 95 TYR A C 1
ATOM 757 O O . TYR A 1 95 ? 11.602 -2.329 -7.778 1.00 93.62 95 TYR A O 1
ATOM 765 N N . PRO A 1 96 ? 10.830 -0.939 -6.181 1.00 93.12 96 PRO A N 1
ATOM 766 C CA . PRO A 1 96 ? 11.823 0.093 -6.446 1.00 93.12 96 PRO A CA 1
ATOM 767 C C . PRO A 1 96 ? 13.238 -0.371 -6.039 1.00 93.12 96 PRO A C 1
ATOM 769 O O . PRO A 1 96 ? 13.358 -1.218 -5.155 1.00 93.12 96 PRO A O 1
ATOM 772 N N . PRO A 1 97 ? 14.309 0.202 -6.629 1.00 90.56 97 PRO A N 1
ATOM 773 C CA . PRO A 1 97 ? 15.692 -0.140 -6.271 1.00 90.56 97 PRO A CA 1
ATOM 774 C C . PRO A 1 97 ? 16.027 0.119 -4.798 1.00 90.56 97 PRO A C 1
ATOM 776 O O . PRO A 1 97 ? 16.799 -0.617 -4.196 1.00 90.56 97 PRO A O 1
ATOM 779 N N . VAL A 1 98 ? 15.436 1.171 -4.229 1.00 94.06 98 VAL A N 1
ATOM 780 C CA . VAL A 1 98 ? 15.472 1.468 -2.795 1.00 94.06 98 VAL A CA 1
ATOM 781 C C . VAL A 1 98 ? 14.120 1.085 -2.224 1.00 94.06 98 VAL A C 1
ATOM 783 O O . VAL A 1 98 ? 13.095 1.541 -2.738 1.00 94.06 98 VAL A O 1
ATOM 786 N N . GLU A 1 99 ? 14.118 0.253 -1.186 1.00 93.12 99 GLU A N 1
ATOM 787 C CA . GLU A 1 99 ? 12.885 -0.202 -0.555 1.00 93.12 99 GLU A CA 1
ATOM 788 C C . GLU A 1 99 ? 12.050 0.983 -0.066 1.00 93.12 99 GLU A C 1
ATOM 790 O O . GLU A 1 99 ? 12.547 1.907 0.572 1.00 93.12 99 GLU A O 1
ATOM 795 N N . ASN A 1 100 ? 10.760 0.946 -0.387 1.00 94.69 100 ASN A N 1
ATOM 796 C CA . ASN A 1 100 ? 9.794 1.913 0.103 1.00 94.69 100 ASN A CA 1
ATOM 797 C C . ASN A 1 100 ? 8.915 1.209 1.132 1.00 94.69 100 ASN A C 1
ATOM 799 O O . ASN A 1 100 ? 7.986 0.496 0.752 1.00 94.69 100 ASN A O 1
ATOM 803 N N . ILE A 1 101 ? 9.261 1.351 2.407 1.00 96.81 101 ILE A N 1
ATOM 804 C CA . ILE A 1 101 ? 8.555 0.721 3.521 1.00 96.81 101 ILE A CA 1
ATOM 805 C C . ILE A 1 101 ? 7.926 1.816 4.376 1.00 96.81 101 ILE A C 1
ATOM 807 O O . ILE A 1 101 ? 8.606 2.771 4.744 1.00 96.81 101 ILE A O 1
ATOM 811 N N . SER A 1 102 ? 6.641 1.679 4.697 1.00 96.12 102 SER A N 1
ATOM 812 C CA . SER A 1 102 ? 5.952 2.598 5.610 1.00 96.12 102 SER A CA 1
ATOM 813 C C . SER A 1 102 ? 4.871 1.880 6.405 1.00 96.12 102 SER A C 1
ATOM 815 O O . SER A 1 102 ? 4.271 0.920 5.917 1.00 96.12 102 SER A O 1
ATOM 817 N N . SER A 1 103 ? 4.617 2.382 7.614 1.00 96.44 103 SER A N 1
ATOM 818 C CA . SER A 1 103 ? 3.445 2.014 8.405 1.00 96.44 103 SER A CA 1
ATOM 819 C C . SER A 1 103 ? 2.188 2.669 7.825 1.00 96.44 103 SER A C 1
ATOM 821 O O . SER A 1 103 ? 2.250 3.802 7.332 1.00 96.44 103 SER A O 1
ATOM 823 N N . VAL A 1 104 ? 1.070 1.945 7.838 1.00 95.69 104 VAL A N 1
ATOM 824 C CA . VAL A 1 104 ? -0.230 2.359 7.302 1.00 95.69 104 VAL A CA 1
ATOM 825 C C . VAL A 1 104 ? -1.344 1.862 8.210 1.00 95.69 104 VAL A C 1
ATOM 827 O O . VAL A 1 104 ? -1.378 0.689 8.573 1.00 95.69 104 VAL A O 1
ATOM 830 N N . ARG A 1 105 ? -2.307 2.730 8.519 1.00 94.44 105 ARG A N 1
ATOM 831 C CA . ARG A 1 105 ? -3.489 2.357 9.303 1.00 94.44 105 ARG A CA 1
ATOM 832 C C . ARG A 1 105 ? -4.435 1.481 8.495 1.00 94.44 105 ARG A C 1
ATOM 834 O O . ARG A 1 105 ? -4.636 1.713 7.303 1.00 94.44 105 ARG A O 1
ATOM 841 N N . GLU A 1 106 ? -5.113 0.547 9.155 1.00 91.81 106 GLU A N 1
ATOM 842 C CA . GLU A 1 106 ? -6.055 -0.368 8.489 1.00 91.81 106 GLU A CA 1
ATOM 843 C C . GLU A 1 106 ? -7.118 0.358 7.641 1.00 91.81 106 GLU A C 1
ATOM 845 O O . GLU A 1 106 ? -7.486 -0.085 6.551 1.00 91.81 106 GLU A O 1
ATOM 850 N N . GLN A 1 107 ? -7.588 1.511 8.122 1.00 91.38 107 GLN A N 1
ATOM 851 C CA . GLN A 1 107 ? -8.602 2.331 7.454 1.00 91.38 107 GLN A CA 1
ATOM 852 C C . GLN A 1 107 ? -8.182 2.833 6.062 1.00 91.38 107 GLN A C 1
ATOM 854 O O . GLN A 1 107 ? -9.043 3.005 5.196 1.00 91.38 107 GLN A O 1
ATOM 859 N N . ASP A 1 108 ? -6.880 3.031 5.841 1.00 93.81 108 ASP A N 1
ATOM 860 C CA . ASP A 1 108 ? -6.323 3.525 4.581 1.00 93.81 108 ASP A CA 1
ATOM 861 C C . ASP A 1 108 ? -6.084 2.381 3.582 1.00 93.81 108 ASP A C 1
ATOM 863 O O . ASP A 1 108 ? -5.933 2.608 2.378 1.00 93.81 108 ASP A O 1
ATOM 867 N N . ILE A 1 109 ? -6.118 1.128 4.048 1.00 94.19 109 ILE A N 1
ATOM 868 C CA . ILE A 1 109 ? -6.078 -0.057 3.195 1.00 94.19 109 ILE A CA 1
ATOM 869 C C . ILE A 1 109 ? -7.482 -0.308 2.654 1.00 94.19 109 ILE A C 1
ATOM 871 O O . ILE A 1 109 ? -8.406 -0.618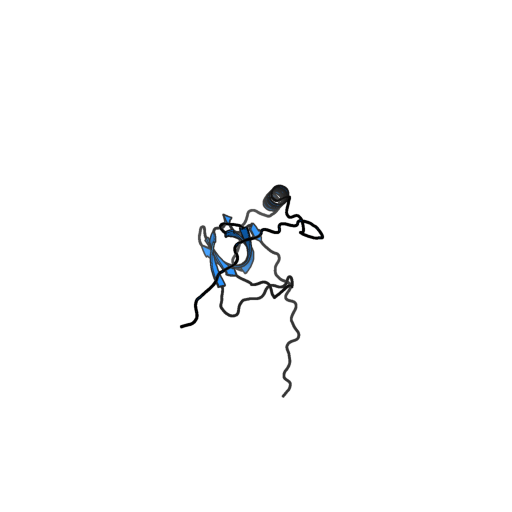 3.399 1.00 94.19 109 ILE A O 1
ATOM 875 N N . ILE A 1 110 ? -7.678 -0.209 1.343 1.00 93.19 110 ILE A N 1
ATOM 876 C CA . ILE A 1 110 ? -9.003 -0.321 0.722 1.00 93.19 110 ILE A CA 1
ATOM 877 C C . ILE A 1 110 ? -9.422 -1.776 0.591 1.00 93.19 110 ILE A C 1
ATOM 879 O O . ILE A 1 110 ? -10.519 -2.134 1.025 1.00 93.19 110 ILE A O 1
ATOM 883 N N . LEU A 1 111 ? -8.566 -2.592 -0.022 1.00 93.19 111 LEU A N 1
ATOM 884 C CA . LEU A 1 111 ? -8.874 -3.972 -0.374 1.00 93.19 111 LEU A CA 1
ATOM 885 C C . LEU A 1 111 ? -7.613 -4.825 -0.492 1.00 93.19 111 LEU A C 1
ATOM 887 O O . LEU A 1 111 ? -6.516 -4.319 -0.744 1.00 93.19 111 LEU A O 1
ATOM 891 N N . LYS A 1 112 ? -7.814 -6.135 -0.350 1.00 94.00 112 LYS A N 1
ATOM 892 C CA . LYS A 1 112 ? -6.839 -7.163 -0.696 1.00 94.00 112 LYS A CA 1
ATOM 893 C C . LYS A 1 112 ? -6.858 -7.385 -2.205 1.00 94.00 112 LYS A C 1
ATOM 895 O O . LYS A 1 112 ? -7.919 -7.518 -2.812 1.00 94.00 112 LYS A O 1
ATOM 900 N N . LEU A 1 113 ? -5.680 -7.414 -2.805 1.00 92.62 113 LEU A N 1
ATOM 901 C CA . LEU A 1 113 ? -5.474 -7.711 -4.213 1.00 92.62 113 LEU A CA 1
ATOM 902 C C . LEU A 1 113 ? -5.254 -9.218 -4.403 1.00 92.62 113 LEU A C 1
ATOM 904 O O . LEU A 1 113 ? -4.740 -9.890 -3.505 1.00 92.62 113 LEU A O 1
ATOM 908 N N . PRO A 1 114 ? -5.596 -9.765 -5.580 1.00 91.88 114 PRO A N 1
ATOM 909 C CA . PRO A 1 114 ? -5.202 -11.118 -5.942 1.00 91.88 114 PRO A CA 1
ATOM 910 C C . PRO A 1 114 ? -3.683 -11.284 -5.884 1.00 91.88 114 PRO A C 1
ATOM 912 O O . PRO A 1 114 ? -2.935 -10.346 -6.173 1.00 91.88 114 PRO A O 1
ATOM 915 N N . PHE A 1 115 ? -3.227 -12.500 -5.583 1.00 90.50 115 PHE A N 1
ATOM 916 C CA . PHE A 1 115 ? -1.806 -12.815 -5.659 1.00 90.50 115 PHE A CA 1
ATOM 917 C C . PHE A 1 115 ? -1.284 -12.545 -7.085 1.00 90.50 115 PHE A C 1
ATOM 919 O O . PHE A 1 115 ? -1.951 -12.912 -8.063 1.00 90.50 115 PHE A O 1
ATOM 926 N N . PRO A 1 116 ? -0.127 -11.880 -7.242 1.00 89.75 116 PRO A N 1
ATOM 927 C CA . PRO A 1 116 ? 0.358 -11.465 -8.546 1.00 89.75 116 PRO A CA 1
ATOM 928 C C . PRO A 1 116 ? 0.687 -12.669 -9.429 1.00 89.75 116 PRO A C 1
ATOM 930 O O . PRO A 1 116 ? 1.288 -13.655 -9.003 1.00 89.75 116 PRO A O 1
ATOM 933 N N . LYS A 1 117 ? 0.344 -12.558 -10.714 1.00 87.88 117 LYS A N 1
ATOM 934 C CA . LYS A 1 117 ? 0.860 -13.467 -11.737 1.00 87.88 117 LYS A CA 1
ATOM 935 C C . LYS A 1 117 ? 2.255 -12.995 -12.123 1.00 87.88 117 LYS A C 1
ATOM 937 O O . LYS A 1 117 ? 2.400 -11.993 -12.826 1.00 87.88 117 LYS A O 1
ATOM 942 N N . ASN A 1 118 ? 3.274 -13.716 -11.674 1.00 75.62 118 ASN A N 1
ATOM 943 C CA . ASN A 1 118 ? 4.652 -13.446 -12.064 1.00 75.62 118 ASN A CA 1
ATOM 944 C C . ASN A 1 118 ? 4.848 -13.853 -13.528 1.00 75.62 118 ASN A C 1
ATOM 946 O O . ASN A 1 118 ? 5.079 -15.016 -13.845 1.00 75.62 118 ASN A O 1
ATOM 950 N N . VAL A 1 119 ? 4.736 -12.888 -14.438 1.00 67.44 119 VAL A N 1
ATOM 951 C CA . VAL A 1 119 ? 5.191 -13.049 -15.823 1.00 67.44 119 VAL A CA 1
ATOM 952 C C . VAL A 1 119 ? 6.703 -12.870 -15.821 1.00 67.44 119 VAL A C 1
ATOM 954 O O . VAL A 1 119 ? 7.190 -11.739 -15.836 1.00 67.44 119 VAL A O 1
ATOM 957 N N . GLY A 1 120 ? 7.434 -13.985 -15.740 1.00 59.00 120 GLY A N 1
ATOM 958 C CA . GLY A 1 120 ? 8.887 -14.002 -15.879 1.00 59.00 120 GLY A CA 1
ATOM 959 C C . GLY A 1 120 ? 9.290 -13.298 -17.173 1.00 59.00 120 GLY A C 1
ATOM 960 O O . GLY A 1 120 ? 8.839 -13.665 -18.257 1.00 59.00 120 GLY A O 1
ATOM 961 N N . GLY A 1 121 ? 10.088 -12.237 -17.054 1.00 62.56 121 GLY A N 1
ATOM 962 C CA . GLY A 1 121 ? 10.803 -11.700 -18.204 1.00 62.56 121 GLY A CA 1
ATOM 963 C C . GLY A 1 121 ? 11.837 -12.724 -18.658 1.00 62.56 121 GLY A C 1
ATOM 964 O O . GLY A 1 121 ? 12.353 -13.476 -17.835 1.00 62.56 121 GLY A O 1
ATOM 965 N N . THR A 1 122 ? 12.132 -12.758 -19.956 1.00 60.03 122 THR A N 1
ATOM 966 C CA . THR A 1 122 ? 13.261 -13.521 -20.499 1.00 60.03 122 THR A CA 1
ATOM 967 C C . THR A 1 122 ? 14.520 -13.157 -19.720 1.00 60.03 122 THR A C 1
ATOM 969 O O . THR A 1 122 ? 15.025 -12.038 -19.850 1.00 60.03 122 THR A O 1
ATOM 972 N N . GLU A 1 123 ? 15.000 -14.079 -18.892 1.00 61.28 123 GLU A N 1
ATOM 973 C CA . GLU A 1 123 ? 16.318 -13.988 -18.286 1.00 61.28 123 GLU A CA 1
ATOM 974 C C . GLU A 1 123 ? 17.312 -13.897 -19.447 1.00 61.28 123 GLU A C 1
ATOM 976 O O . GLU A 1 123 ? 17.376 -14.781 -20.304 1.00 61.28 123 GLU A O 1
ATOM 981 N N . ARG A 1 124 ? 18.008 -12.764 -19.569 1.00 62.59 124 ARG A N 1
ATOM 982 C CA . ARG A 1 124 ? 19.069 -12.629 -20.564 1.00 62.59 124 ARG A CA 1
ATOM 983 C C . ARG A 1 124 ? 20.212 -13.524 -20.107 1.00 62.59 124 ARG A C 1
ATOM 985 O O . ARG A 1 124 ? 21.030 -13.111 -19.294 1.00 62.59 124 ARG A O 1
ATOM 992 N N . VAL A 1 125 ? 20.250 -14.746 -20.625 1.00 59.56 125 VAL A N 1
ATOM 993 C CA . VAL A 1 125 ? 21.439 -15.591 -20.562 1.00 59.56 125 VAL A CA 1
ATOM 994 C C . VAL A 1 125 ? 22.555 -14.886 -21.336 1.00 59.56 125 VAL A C 1
ATOM 996 O O . VAL A 1 125 ? 22.584 -14.900 -22.564 1.00 59.56 125 VAL A O 1
ATOM 999 N N . ASN A 1 126 ? 23.461 -14.217 -20.621 1.00 53.97 126 ASN A N 1
ATOM 1000 C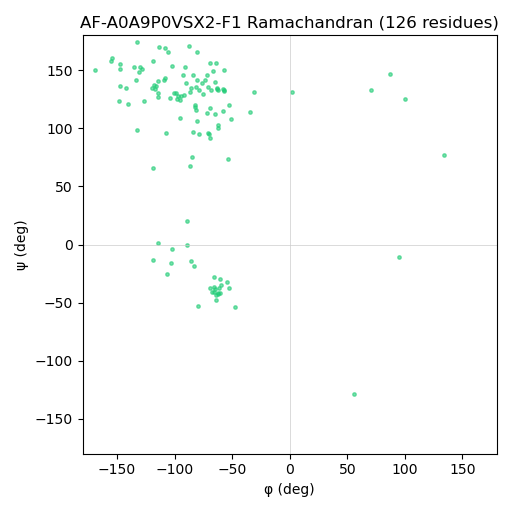 CA . ASN A 1 126 ? 24.774 -13.888 -21.167 1.00 53.97 126 ASN A CA 1
ATOM 1001 C C . ASN A 1 126 ? 25.532 -15.215 -21.296 1.00 53.97 126 ASN A C 1
ATOM 1003 O O . ASN A 1 126 ? 26.143 -15.679 -20.337 1.00 53.97 126 ASN A O 1
ATOM 1007 N N . LEU A 1 127 ? 25.426 -15.857 -22.459 1.00 46.94 127 LEU A N 1
ATOM 1008 C CA . LEU A 1 127 ? 26.354 -16.914 -22.846 1.00 46.94 127 LEU A CA 1
ATOM 1009 C C . LEU A 1 127 ? 27.696 -16.240 -23.162 1.00 46.94 127 LEU A C 1
ATOM 1011 O O . LEU A 1 127 ? 27.766 -15.414 -24.073 1.00 46.94 127 LEU A O 1
ATOM 1015 N N . LEU A 1 128 ? 28.693 -16.539 -22.325 1.00 56.19 128 LEU A N 1
ATOM 1016 C CA . LEU A 1 128 ? 30.111 -16.213 -22.514 1.00 56.19 128 LEU A CA 1
ATOM 1017 C C . LEU A 1 128 ? 30.695 -16.971 -23.710 1.00 56.19 128 LEU A C 1
ATOM 1019 O O . LEU A 1 128 ? 30.319 -18.152 -23.887 1.00 56.19 128 LEU A O 1
#

Sequence (128 aa):
KPATPPQPSSSDEEEQSELGGSKEDISDVEGYERKVLQMKALGDVKAFQVGDFVLVKFYTTTSTMYYVGLVISKEDDEFLLKFLRRHGTTWKFVYPPVENISSVREQDIILKLPFPKNVGGTERVNLL

Radius of gyration: 25.6 Å; Cα contacts (8 Å, |Δi|>4): 143; chains: 1; bounding box: 51×81×46 Å

Nearest PDB structures (foldseek):
  3fb9-assembly1_A  TM=5.015E-01  e=9.832E-02  Streptococcus pneumoniae TIGR4
  6bph-assembly1_A-2  TM=5.696E-01  e=1.102E-01  Homo sapiens
  7am2-assembly1_O  TM=2.697E-01  e=2.387E+00  Leishmania tarentolae
  3ir3-assembly1_A  TM=3.116E-01  e=8.357E+00  Homo sapiens
  7b29-assembly1_A  TM=4.019E-01  e=8.847E+00  Rhipicephalus appendiculatus

Organism: Acanthoscelides obtectus (NCBI:txid200917)

Mean predicted aligned error: 16.01 Å

pLDDT: mean 76.91, std 19.19, range [35.97, 98.0]

Foldseek 3Di:
DDDDDDDDDDDDDDDDDDDDDDDPDPPCPVVVVVVLVVVVVVDPDDPDDQQWWFWFWDDDPVDIDIWIWGFHDDDDFKTWTFTWDDDPPDPDTHRDPDTDIDIDGPVRTRDTDPDDDPPDDPDPPPDD